Protein AF-X1EGZ9-F1 (afdb_monomer)

Foldseek 3Di:
DVVVVVVVVVVVVVVVVVVVVVVVVVVVVVVVVVVVVVVVVLVVLLVVQVVPQDPADDVVNQVVCQVQCAAPRPRHHDDPPFWDAQPPSRGIHGNSVCVSCCVPACADSHPGDRSDPVDDGRRPDPPPPPPPDDDDDDDDDDDDDDDDDDDDDDDDDD

Secondary structure (DSSP, 8-state):
-HHHHHHHHHHHHHHHHHHHHHHHHHHHHHHHHHHHHHHHHHHHHHHHHHHT--S---HHHHHHHHHHTB-TTT-PBPPTTSEEE-TTT--EEEHHHHHHHHHHT-B-TTT--BS-TTS-----------------------------------PPP-

pLDDT: mean 71.95, std 14.54, range [39.31, 91.81]

Mean predicted aligned error: 17.18 Å

InterPro domains:
  IPR011011 Zinc finger, FYVE/PHD-type [SSF57903] (34-112)
  IPR013083 Zinc finger, RING/FYVE/PHD-type [G3DSA:3.30.40.10] (58-158)

Nearest PDB structures (foldseek):
  2ep4-assembly1_A  TM=7.424E-01  e=6.362E-02  Homo sapiens
  8c6j-assembly1_CN  TM=7.848E-01  e=1.048E+00  Homo sapiens
  7b9v-assembly1_t  TM=7.130E-01  e=1.119E+00  Saccharomyces cerevisiae
  7b9v-assembly1_u  TM=6.537E-01  e=2.146E+00  Saccharomyces cerevisiae

Organism: NCBI:txid412755

Structure (mmCIF, N/CA/C/O backbone):
data_AF-X1EGZ9-F1
#
_entry.id   AF-X1EGZ9-F1
#
loop_
_atom_site.group_PDB
_atom_site.id
_atom_site.type_symbol
_atom_site.label_atom_id
_atom_site.label_alt_id
_atom_site.label_comp_id
_atom_site.label_asym_id
_atom_site.label_entity_id
_atom_site.label_seq_id
_atom_site.pdbx_PDB_ins_code
_atom_site.Cartn_x
_atom_site.Cartn_y
_atom_site.Cartn_z
_atom_site.occupancy
_atom_site.B_iso_or_equiv
_atom_site.auth_seq_id
_atom_site.auth_comp_id
_atom_site.auth_asym_id
_atom_site.auth_atom_id
_atom_site.pdbx_PDB_model_num
ATOM 1 N N . ARG A 1 1 ? -31.599 -3.665 63.445 1.00 60.41 1 ARG A N 1
ATOM 2 C CA . ARG A 1 1 ? -30.221 -3.993 62.990 1.00 60.41 1 ARG A CA 1
ATOM 3 C C . ARG A 1 1 ? -30.185 -4.431 61.522 1.00 60.41 1 ARG A C 1
ATOM 5 O O . ARG A 1 1 ? -29.309 -3.968 60.811 1.00 60.41 1 ARG A O 1
ATOM 12 N N . SER A 1 2 ? -31.147 -5.225 61.042 1.00 64.44 2 SER A N 1
ATOM 13 C CA . SER A 1 2 ? -31.169 -5.748 59.661 1.00 64.44 2 SER A CA 1
ATOM 14 C C . SER A 1 2 ? -31.383 -4.705 58.548 1.00 64.44 2 SER A C 1
ATOM 16 O O . SER A 1 2 ? -30.896 -4.895 57.442 1.00 64.44 2 SER A O 1
ATOM 18 N N . THR A 1 3 ? -32.041 -3.577 58.827 1.00 67.50 3 THR A N 1
ATOM 19 C CA . THR A 1 3 ? -32.299 -2.509 57.838 1.00 67.50 3 THR A CA 1
ATOM 20 C C . THR A 1 3 ? -31.041 -1.751 57.399 1.00 67.50 3 THR A C 1
ATOM 22 O O . THR A 1 3 ? -30.924 -1.392 56.233 1.00 67.50 3 THR A O 1
ATOM 25 N N . LEU A 1 4 ? -30.058 -1.577 58.289 1.00 70.31 4 LEU A N 1
ATOM 26 C CA . LEU A 1 4 ? -28.774 -0.939 57.956 1.00 70.31 4 LEU A CA 1
ATOM 27 C C . LEU A 1 4 ? -27.930 -1.789 56.994 1.00 70.31 4 LEU A C 1
ATOM 29 O O . LEU A 1 4 ? -27.235 -1.249 56.140 1.00 70.31 4 LEU A O 1
ATOM 33 N N . ILE A 1 5 ? -28.025 -3.117 57.101 1.00 73.88 5 ILE A N 1
ATOM 34 C CA . ILE A 1 5 ? -27.283 -4.046 56.239 1.00 73.88 5 ILE A CA 1
ATOM 35 C C . ILE A 1 5 ? -27.854 -4.022 54.816 1.00 73.88 5 ILE A C 1
ATOM 37 O O . ILE A 1 5 ? -27.090 -3.994 53.856 1.00 73.88 5 ILE A O 1
ATOM 41 N N . ILE A 1 6 ? -29.184 -3.958 54.683 1.00 77.56 6 ILE A N 1
ATOM 42 C CA . ILE A 1 6 ? -29.871 -3.892 53.385 1.00 77.56 6 ILE A CA 1
ATOM 43 C C . ILE A 1 6 ? -29.551 -2.577 52.660 1.00 77.56 6 ILE A C 1
ATOM 45 O O . ILE A 1 6 ? -29.233 -2.607 51.475 1.00 77.56 6 ILE A O 1
ATOM 49 N N . CYS A 1 7 ? -29.547 -1.437 53.362 1.00 75.19 7 CYS A N 1
ATOM 50 C CA . CYS A 1 7 ? -29.171 -0.155 52.756 1.00 75.19 7 CYS A CA 1
ATOM 51 C C . CYS A 1 7 ? -27.711 -0.135 52.278 1.00 75.19 7 CYS A C 1
ATOM 53 O O . CYS A 1 7 ? -27.449 0.321 51.168 1.00 75.19 7 CYS A O 1
ATOM 55 N N . CYS A 1 8 ? -26.767 -0.670 53.061 1.00 75.81 8 CYS A N 1
ATOM 56 C CA . CYS A 1 8 ? -25.373 -0.785 52.620 1.00 75.81 8 CYS A CA 1
ATOM 57 C C . CYS A 1 8 ? -25.222 -1.703 51.400 1.00 75.81 8 CYS A C 1
ATOM 59 O O . CYS A 1 8 ? -24.414 -1.413 50.524 1.00 75.81 8 CYS A O 1
ATOM 61 N N . TRP A 1 9 ? -26.000 -2.785 51.320 1.00 78.88 9 TRP A N 1
ATOM 62 C CA . TRP A 1 9 ? -25.983 -3.692 50.171 1.00 78.88 9 TRP A CA 1
ATOM 63 C C . TRP A 1 9 ? -26.533 -3.041 48.902 1.00 78.88 9 TRP A C 1
ATOM 65 O O . TRP A 1 9 ? -25.906 -3.137 47.852 1.00 78.88 9 TRP A O 1
ATOM 75 N N . LEU A 1 10 ? -27.665 -2.340 49.002 1.00 74.69 10 LEU A N 1
ATOM 76 C CA . LEU A 1 10 ? -28.248 -1.618 47.869 1.00 74.69 10 LEU A CA 1
ATOM 77 C C . LEU A 1 10 ? -27.339 -0.474 47.401 1.00 74.69 10 LEU A C 1
ATOM 79 O O . LEU A 1 10 ? -27.167 -0.287 46.200 1.00 74.69 10 LEU A O 1
ATOM 83 N N . TRP A 1 11 ? -26.688 0.232 48.329 1.00 76.12 11 TRP A N 1
ATOM 84 C CA . TRP A 1 11 ? -25.718 1.273 47.986 1.00 76.12 11 TRP A CA 1
ATOM 85 C C . TRP A 1 11 ? -24.454 0.697 47.330 1.00 76.12 11 TRP A C 1
ATOM 87 O O . TRP A 1 11 ? -23.978 1.234 46.334 1.00 76.12 11 TRP A O 1
ATOM 97 N N . TYR A 1 12 ? -23.949 -0.440 47.823 1.00 70.25 12 TYR A N 1
ATOM 98 C CA . TYR A 1 12 ? -22.800 -1.135 47.236 1.00 70.25 12 TYR A CA 1
ATOM 99 C C . TYR A 1 12 ? -23.101 -1.700 45.839 1.00 70.25 12 TYR A C 1
ATOM 101 O O . TYR A 1 12 ? -22.231 -1.675 44.972 1.00 70.25 12 TYR A O 1
ATOM 109 N N . LEU A 1 13 ? -24.324 -2.191 45.602 1.00 70.56 13 LEU A N 1
ATOM 110 C CA . LEU A 1 13 ? -24.755 -2.647 44.279 1.00 70.56 13 LEU A CA 1
ATOM 111 C C . LEU A 1 13 ? -24.882 -1.479 43.290 1.00 70.56 13 LEU A C 1
ATOM 113 O O . LEU A 1 13 ? -24.338 -1.587 42.194 1.00 70.56 13 LEU A O 1
ATOM 117 N N . GLY A 1 14 ? -25.477 -0.352 43.699 1.00 69.94 14 GLY A N 1
ATOM 118 C CA . GLY A 1 14 ? -25.566 0.852 42.860 1.00 69.94 14 GLY A CA 1
ATOM 119 C C . GLY A 1 14 ? -24.197 1.439 42.484 1.00 69.94 14 GLY A C 1
ATOM 120 O O . GLY A 1 14 ? -23.945 1.720 41.317 1.00 69.94 14 GLY A O 1
ATOM 121 N N . LEU A 1 15 ? -23.262 1.522 43.440 1.00 60.59 15 LEU A N 1
ATOM 122 C CA . LEU A 1 15 ? -21.874 1.954 43.189 1.00 60.59 15 LEU A CA 1
ATOM 123 C C . LEU A 1 15 ? -21.107 1.006 42.254 1.00 60.59 15 LEU A C 1
ATOM 125 O O . LEU A 1 15 ? -20.192 1.427 41.549 1.00 60.59 15 LEU A O 1
ATOM 129 N N . LYS A 1 16 ? -21.435 -0.290 42.260 1.00 60.94 16 LYS A N 1
ATOM 130 C CA . LYS A 1 16 ? -20.742 -1.281 41.431 1.00 60.94 16 LYS A CA 1
ATOM 131 C C . LYS A 1 16 ? -21.165 -1.204 39.964 1.00 60.94 16 LYS A C 1
ATOM 133 O O . LYS A 1 16 ? -20.323 -1.457 39.105 1.00 60.94 16 LYS A O 1
ATOM 138 N N . GLU A 1 17 ? -22.418 -0.853 39.679 1.00 60.88 17 GLU A N 1
ATOM 139 C CA . GLU A 1 17 ? -22.908 -0.685 38.304 1.00 60.88 17 GLU A CA 1
ATOM 140 C C . GLU A 1 17 ? -22.265 0.519 37.605 1.00 60.88 17 GLU A C 1
ATOM 142 O O . GLU A 1 17 ? -21.724 0.347 36.513 1.00 60.88 17 GLU A O 1
ATOM 147 N N . GLU A 1 18 ? -22.190 1.686 38.257 1.00 60.91 18 GLU A N 1
ATOM 148 C CA . GLU A 1 18 ? -21.580 2.896 37.670 1.00 60.91 18 GLU A CA 1
ATOM 149 C C . GLU A 1 18 ? -20.096 2.693 37.292 1.00 60.91 18 GLU A C 1
ATOM 151 O O . GLU A 1 18 ? -19.647 3.101 36.215 1.00 60.91 18 GLU A O 1
ATOM 156 N N . VAL A 1 19 ? -19.337 1.979 38.132 1.00 62.66 19 VAL A N 1
ATOM 157 C CA . VAL A 1 19 ? -17.894 1.736 37.934 1.00 62.66 19 VAL A CA 1
ATOM 158 C C . VAL A 1 19 ? -17.604 0.757 36.785 1.00 62.66 19 VAL A C 1
ATOM 160 O O . VAL A 1 19 ? -16.541 0.831 36.157 1.00 62.66 19 VAL A O 1
ATOM 163 N N . VAL A 1 20 ? -18.513 -0.183 36.497 1.00 66.56 20 VAL A N 1
ATOM 164 C CA . VAL A 1 20 ? -18.339 -1.147 35.394 1.00 66.56 20 VAL A CA 1
ATOM 165 C C . VAL A 1 20 ? -18.506 -0.450 34.045 1.00 66.56 20 VAL A C 1
ATOM 167 O O . VAL A 1 20 ? -17.638 -0.601 33.182 1.00 66.56 20 VAL A O 1
ATOM 170 N N . THR A 1 21 ? -19.541 0.377 33.892 1.00 68.31 21 THR A N 1
ATOM 171 C CA . THR A 1 21 ? -19.798 1.143 32.663 1.00 68.31 21 THR A CA 1
ATOM 172 C C . THR A 1 21 ? -18.655 2.094 32.314 1.00 68.31 21 THR A C 1
ATOM 174 O O . THR A 1 21 ? -18.174 2.104 31.180 1.00 68.31 21 THR A O 1
ATOM 177 N N . GLU A 1 22 ? -18.124 2.822 33.299 1.00 70.75 22 GLU A N 1
ATOM 178 C CA . GLU A 1 22 ? -17.038 3.782 33.072 1.00 70.75 22 GLU A CA 1
ATOM 179 C C . GLU A 1 22 ? -15.740 3.080 32.615 1.00 70.75 22 GLU A C 1
ATOM 181 O O . GLU A 1 22 ? -15.009 3.558 31.741 1.00 70.75 22 GLU A O 1
ATOM 186 N N . ARG A 1 23 ? -15.471 1.876 33.140 1.00 69.50 23 ARG A N 1
ATOM 187 C C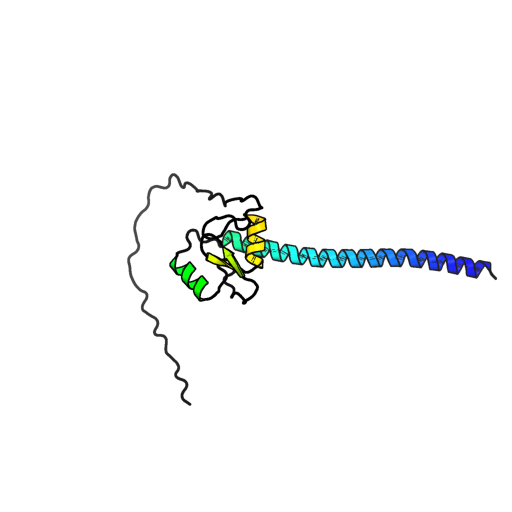A . ARG A 1 23 ? -14.314 1.061 32.741 1.00 69.50 23 ARG A CA 1
ATOM 188 C C . ARG A 1 23 ? -14.424 0.565 31.296 1.00 69.50 23 ARG A C 1
ATOM 190 O O . ARG A 1 23 ? -13.409 0.536 30.591 1.00 69.50 23 ARG A O 1
ATOM 197 N N . GLU A 1 24 ? -15.614 0.166 30.858 1.00 77.31 24 GLU A N 1
ATOM 198 C CA . GLU A 1 24 ? -15.851 -0.293 29.485 1.00 77.31 24 GLU A CA 1
ATOM 199 C C . GLU A 1 24 ? -15.735 0.852 28.473 1.00 77.31 24 GLU A C 1
ATOM 201 O O . GLU A 1 24 ? -15.055 0.698 27.453 1.00 77.31 24 GLU A O 1
ATOM 206 N N . GLU A 1 25 ? -16.260 2.036 28.793 1.00 76.00 25 GLU A N 1
ATOM 207 C CA . GLU A 1 25 ? -16.094 3.232 27.960 1.00 76.00 25 GLU A CA 1
ATOM 208 C C . GLU A 1 25 ? -14.622 3.647 27.818 1.00 76.00 25 GLU A C 1
ATOM 210 O O . GLU A 1 25 ? -14.156 3.962 26.716 1.00 76.00 25 GLU A O 1
ATOM 215 N N . ILE A 1 26 ? -13.842 3.593 28.906 1.00 76.94 26 ILE A N 1
ATOM 216 C CA . ILE A 1 26 ? -12.398 3.875 28.869 1.00 76.94 26 ILE A CA 1
ATOM 217 C C . ILE A 1 26 ? -11.666 2.860 27.979 1.00 76.94 26 ILE A C 1
ATOM 219 O O . ILE A 1 26 ? -10.759 3.246 27.227 1.00 76.94 26 ILE A O 1
ATOM 223 N N . LYS A 1 27 ? -12.048 1.577 28.038 1.00 80.88 27 LYS A N 1
ATOM 224 C CA . LYS A 1 27 ? -11.466 0.518 27.201 1.00 80.88 27 LYS A CA 1
ATOM 225 C C . LYS A 1 27 ? -11.772 0.765 25.721 1.00 80.88 27 LYS A C 1
ATOM 227 O O . LYS A 1 27 ? -10.835 0.843 24.925 1.00 80.88 27 LYS A O 1
ATOM 232 N N . PHE A 1 28 ? -13.035 1.018 25.382 1.00 8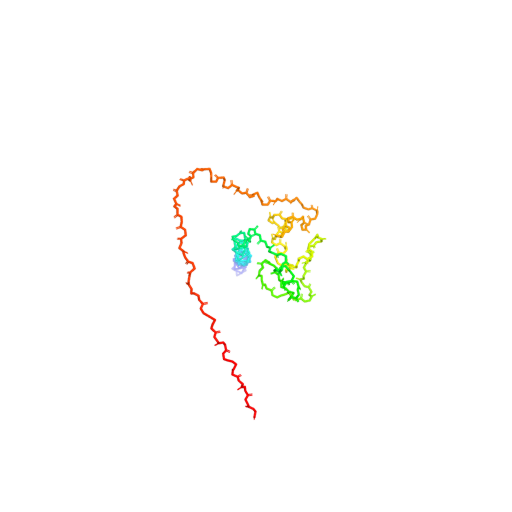0.44 28 PHE A N 1
ATOM 233 C CA . PHE A 1 28 ? -13.468 1.341 24.021 1.00 80.44 28 PHE A CA 1
ATOM 234 C C . PHE A 1 28 ? -12.774 2.601 23.473 1.00 80.44 28 PHE A C 1
ATOM 236 O O . PHE A 1 28 ? -12.268 2.618 22.348 1.00 80.44 28 PHE A O 1
ATOM 243 N N . LYS A 1 29 ? -12.654 3.656 24.292 1.00 73.56 29 LYS A N 1
ATOM 244 C CA . LYS A 1 29 ? -11.983 4.911 23.912 1.00 73.56 29 LYS A CA 1
ATOM 245 C C . LYS A 1 29 ? -10.483 4.727 23.679 1.00 73.56 29 LYS A C 1
ATOM 247 O O . LYS A 1 29 ? -9.918 5.411 22.822 1.00 73.56 29 LYS A O 1
ATOM 252 N N . ARG A 1 30 ? -9.815 3.834 24.422 1.00 68.62 30 ARG A N 1
ATOM 253 C CA . ARG A 1 30 ? -8.408 3.475 24.163 1.00 68.62 30 ARG A CA 1
ATOM 254 C C . ARG A 1 30 ? -8.265 2.723 22.849 1.00 68.62 30 ARG A C 1
ATOM 256 O O . ARG A 1 30 ? -7.417 3.101 22.047 1.00 68.62 30 ARG A O 1
ATOM 263 N N . GLU A 1 31 ? -9.105 1.724 22.621 1.00 72.62 31 GLU A N 1
ATOM 264 C CA . GLU A 1 31 ? -9.064 0.873 21.430 1.00 72.62 31 GLU A CA 1
ATOM 265 C C . GLU A 1 31 ? -9.302 1.691 20.152 1.00 72.62 31 GLU A C 1
ATOM 267 O O . GLU A 1 31 ? -8.478 1.678 19.236 1.00 72.62 31 GLU A O 1
ATOM 272 N N . LYS A 1 32 ? -10.314 2.568 20.163 1.00 75.38 32 LYS A N 1
ATOM 273 C CA . LYS A 1 32 ? -10.576 3.519 19.072 1.00 75.38 32 LYS A CA 1
ATOM 274 C C . LYS A 1 32 ? -9.384 4.445 18.788 1.00 75.38 32 LYS A C 1
ATOM 276 O O . LYS A 1 32 ? -9.097 4.736 17.631 1.00 75.38 32 LYS A O 1
ATOM 281 N N . ARG A 1 33 ? -8.649 4.887 19.821 1.00 64.38 33 ARG A N 1
ATOM 282 C CA . ARG A 1 33 ? -7.474 5.775 19.678 1.00 64.38 33 ARG A CA 1
ATOM 283 C C . ARG A 1 33 ? -6.240 5.065 19.107 1.00 64.38 33 ARG A C 1
ATOM 285 O O . ARG A 1 33 ? -5.348 5.731 18.583 1.00 64.38 33 ARG A O 1
ATOM 292 N N . VAL A 1 34 ? -6.146 3.744 19.259 1.00 71.69 34 VAL A N 1
ATOM 293 C CA . VAL A 1 34 ? -5.094 2.931 18.628 1.00 71.69 34 VAL A CA 1
ATOM 294 C C . VAL A 1 34 ? -5.406 2.753 17.144 1.00 71.69 34 VAL A C 1
ATOM 296 O O . VAL A 1 34 ? -4.543 3.027 16.317 1.00 71.69 34 VAL A O 1
ATOM 299 N N . ILE A 1 35 ? -6.655 2.413 16.812 1.00 69.06 35 ILE A N 1
ATOM 300 C CA . ILE A 1 35 ? -7.115 2.245 15.425 1.00 69.06 35 ILE A CA 1
ATOM 301 C C . ILE A 1 35 ? -6.971 3.553 14.632 1.00 69.06 35 ILE A C 1
ATOM 303 O O . ILE A 1 35 ? -6.461 3.538 13.517 1.00 69.06 35 ILE A O 1
ATOM 307 N N . LEU A 1 36 ? -7.348 4.693 15.225 1.00 72.38 36 LEU A N 1
ATOM 308 C CA . LEU A 1 36 ? -7.249 6.001 14.567 1.00 72.38 36 LEU A CA 1
ATOM 309 C C . LEU A 1 36 ? -5.800 6.351 14.189 1.00 72.38 36 LEU A C 1
ATOM 311 O O . LEU A 1 36 ? -5.540 6.749 13.060 1.00 72.38 36 LEU A O 1
ATOM 315 N N . ARG A 1 37 ? -4.843 6.118 15.099 1.00 65.88 37 ARG A N 1
ATOM 316 C CA . ARG A 1 37 ? -3.417 6.364 14.824 1.00 65.88 37 ARG A CA 1
ATOM 317 C C . ARG A 1 37 ? -2.869 5.479 13.706 1.00 65.88 37 ARG A C 1
ATOM 319 O O . ARG A 1 37 ? -2.038 5.939 12.928 1.00 65.88 37 ARG A O 1
ATOM 326 N N . ASP A 1 38 ? -3.325 4.232 13.621 1.00 68.06 38 ASP A N 1
ATOM 327 C CA . ASP A 1 38 ? -2.917 3.315 12.551 1.00 68.06 38 ASP A CA 1
ATOM 328 C C . ASP A 1 38 ? -3.503 3.737 11.188 1.00 68.06 38 ASP A C 1
ATOM 330 O O . ASP A 1 38 ? -2.830 3.665 10.158 1.00 68.06 38 ASP A O 1
ATOM 334 N N . MET A 1 39 ? -4.731 4.269 11.175 1.00 64.75 39 MET A N 1
ATOM 335 C CA . MET A 1 39 ? -5.344 4.842 9.972 1.00 64.75 39 MET A CA 1
ATOM 336 C C . MET A 1 39 ? -4.635 6.121 9.505 1.00 64.75 39 MET A C 1
ATOM 338 O O . MET A 1 39 ? -4.345 6.236 8.316 1.00 64.75 39 MET A O 1
ATOM 342 N N . ASP A 1 40 ? -4.279 7.036 10.409 1.00 70.81 40 ASP A N 1
ATOM 343 C CA . ASP A 1 40 ? -3.563 8.276 10.063 1.00 70.81 40 ASP A CA 1
ATOM 344 C C . ASP A 1 40 ? -2.165 7.990 9.477 1.00 70.81 40 ASP A C 1
ATOM 346 O O . ASP A 1 40 ? -1.746 8.587 8.477 1.00 70.81 40 ASP A O 1
ATOM 350 N N . ALA A 1 41 ? -1.450 7.010 10.042 1.00 72.12 41 ALA A N 1
ATOM 351 C CA . ALA A 1 41 ? -0.169 6.548 9.505 1.00 72.12 41 ALA A CA 1
ATOM 352 C C . ALA A 1 41 ? -0.316 5.940 8.096 1.00 72.12 41 ALA A C 1
ATOM 354 O O . ALA A 1 41 ? 0.530 6.149 7.226 1.00 72.12 41 ALA A O 1
ATOM 355 N N . ARG A 1 42 ? -1.413 5.218 7.836 1.00 69.56 42 ARG A N 1
ATOM 356 C CA . ARG A 1 42 ? -1.729 4.697 6.498 1.00 69.56 42 ARG A CA 1
ATOM 357 C C . ARG A 1 42 ? -2.062 5.812 5.504 1.00 69.56 42 ARG A C 1
ATOM 359 O O . ARG A 1 42 ? -1.590 5.750 4.372 1.00 69.56 42 ARG A O 1
ATOM 366 N N . ILE A 1 43 ? -2.824 6.827 5.913 1.00 71.44 43 ILE A N 1
ATOM 367 C CA . ILE A 1 43 ? -3.210 7.961 5.054 1.00 71.44 43 ILE A CA 1
ATOM 368 C C . ILE A 1 43 ? -1.979 8.782 4.651 1.00 71.44 43 ILE A C 1
ATOM 370 O O . ILE A 1 43 ? -1.773 9.034 3.467 1.00 71.44 43 ILE A O 1
ATOM 374 N N . SER A 1 44 ? -1.120 9.134 5.610 1.00 71.94 44 SER A N 1
ATOM 375 C CA . SER A 1 44 ? 0.126 9.869 5.332 1.00 71.94 44 SER A CA 1
ATOM 376 C C . SER A 1 44 ? 1.073 9.108 4.396 1.00 71.94 44 SER A C 1
ATOM 378 O O . SER A 1 44 ? 1.667 9.701 3.494 1.00 71.94 44 SER A O 1
ATOM 380 N N . PHE A 1 45 ? 1.172 7.782 4.544 1.00 69.56 45 PHE A N 1
ATOM 381 C CA . PHE A 1 45 ? 1.923 6.944 3.611 1.00 69.56 45 PHE A CA 1
ATOM 382 C C . PHE A 1 45 ? 1.328 7.006 2.198 1.00 69.56 45 PHE A C 1
ATOM 384 O O . PHE A 1 45 ? 2.062 7.234 1.242 1.00 69.56 45 PHE A O 1
ATOM 391 N N . ILE A 1 46 ? 0.008 6.887 2.058 1.00 66.62 46 ILE A N 1
ATOM 392 C CA . ILE A 1 46 ? -0.693 6.969 0.769 1.00 66.62 46 ILE A CA 1
ATOM 393 C C . ILE A 1 46 ? -0.462 8.314 0.070 1.00 66.62 46 ILE A C 1
ATOM 395 O O . ILE A 1 46 ? -0.185 8.345 -1.128 1.00 66.62 46 ILE A O 1
ATOM 399 N N . GLU A 1 47 ? -0.531 9.418 0.813 1.00 67.50 47 GLU A N 1
ATOM 400 C CA . GLU A 1 47 ? -0.310 10.756 0.261 1.00 67.50 47 GLU A CA 1
ATOM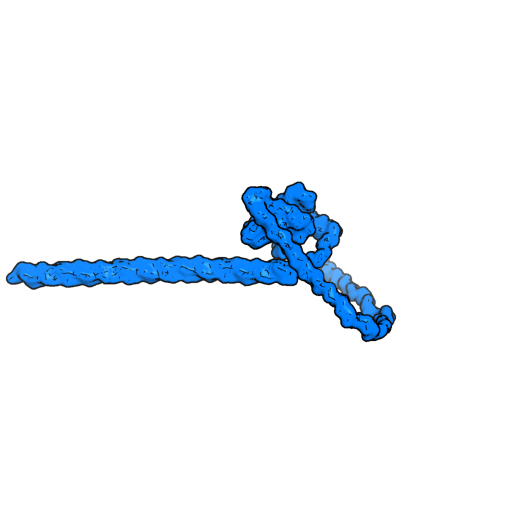 401 C C . GLU A 1 47 ? 1.132 10.944 -0.243 1.00 67.50 47 GLU A C 1
ATOM 403 O O . GLU A 1 47 ? 1.380 11.660 -1.213 1.00 67.50 47 GLU A O 1
ATOM 408 N N . SER A 1 48 ? 2.098 10.263 0.379 1.00 68.62 48 SER A N 1
ATOM 409 C CA . SER A 1 48 ? 3.480 10.242 -0.111 1.00 68.62 48 SER A CA 1
ATOM 410 C C . SER A 1 48 ? 3.635 9.435 -1.407 1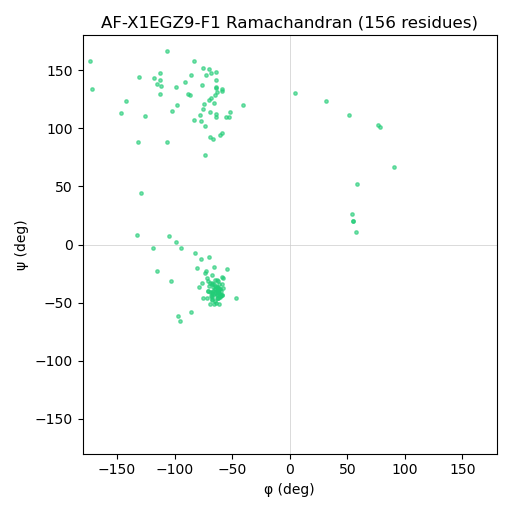.00 68.62 48 SER A C 1
ATOM 412 O O . SER A 1 48 ? 4.463 9.777 -2.256 1.00 68.62 48 SER A O 1
ATOM 414 N N . LEU A 1 49 ? 2.813 8.396 -1.597 1.00 67.69 49 LEU A N 1
ATOM 415 C CA . LEU A 1 49 ? 2.835 7.592 -2.816 1.00 67.69 49 LEU A CA 1
ATOM 416 C C . LEU A 1 49 ? 2.321 8.401 -4.001 1.00 67.69 49 LEU A C 1
ATOM 418 O O . LEU A 1 49 ? 3.020 8.505 -5.004 1.00 67.69 49 LEU A O 1
ATOM 422 N N . SER A 1 50 ? 1.147 9.025 -3.885 1.00 64.56 50 SER A N 1
ATOM 423 C CA . SER A 1 50 ? 0.559 9.789 -4.995 1.00 64.56 50 SER A CA 1
ATOM 424 C C . SER A 1 50 ? 1.463 10.929 -5.482 1.00 64.56 50 SER A C 1
ATOM 426 O O . SER A 1 50 ? 1.538 11.176 -6.682 1.00 64.56 50 SER A O 1
ATOM 428 N N . LYS A 1 51 ? 2.222 11.568 -4.580 1.00 66.50 51 LYS A N 1
ATOM 429 C CA . LYS A 1 51 ? 3.192 12.626 -4.924 1.00 66.50 51 LYS A CA 1
ATOM 430 C C . LYS A 1 51 ? 4.457 12.122 -5.624 1.00 66.50 51 LYS A C 1
ATOM 432 O O . LYS A 1 51 ? 5.129 12.912 -6.278 1.00 66.50 51 LYS A O 1
ATOM 437 N N . SER A 1 52 ? 4.815 10.849 -5.469 1.00 65.81 52 SER A N 1
ATOM 438 C CA . SER A 1 52 ? 6.098 10.303 -5.936 1.00 65.81 52 SER A CA 1
ATOM 439 C C . SER A 1 52 ? 5.995 9.450 -7.199 1.00 65.81 52 SER A C 1
ATOM 441 O O . SER A 1 52 ? 6.994 8.855 -7.602 1.00 65.81 52 SER A O 1
ATOM 443 N N . ARG A 1 53 ? 4.821 9.387 -7.845 1.00 69.06 53 ARG A N 1
ATOM 444 C CA . ARG A 1 53 ? 4.648 8.651 -9.102 1.00 69.06 53 ARG A CA 1
ATOM 445 C C . ARG A 1 53 ? 5.511 9.283 -10.202 1.00 69.06 53 ARG A C 1
ATOM 447 O O . ARG A 1 53 ? 5.209 10.406 -10.608 1.00 69.06 53 ARG A O 1
ATOM 454 N N . PRO A 1 54 ? 6.562 8.601 -10.699 1.00 68.12 54 PRO A N 1
ATOM 455 C CA . PRO A 1 54 ? 7.339 9.115 -11.818 1.00 68.12 54 PRO A CA 1
ATOM 456 C C . PRO A 1 54 ? 6.443 9.179 -13.055 1.00 68.12 54 PRO A C 1
ATOM 458 O O . PRO A 1 54 ? 5.620 8.286 -13.268 1.00 68.12 54 PRO A O 1
ATOM 461 N N . MET A 1 55 ? 6.602 10.234 -13.854 1.00 64.50 55 MET A N 1
ATOM 462 C CA . MET A 1 55 ? 5.839 10.428 -15.091 1.00 64.50 55 MET A CA 1
ATOM 463 C C . MET A 1 55 ? 6.103 9.302 -16.096 1.00 64.50 55 MET A C 1
ATOM 465 O O . MET A 1 55 ? 5.187 8.879 -16.795 1.00 64.50 55 MET A O 1
ATOM 469 N N . GLU A 1 56 ? 7.331 8.786 -16.110 1.00 67.62 56 GLU A N 1
ATOM 470 C CA . GLU A 1 56 ? 7.765 7.674 -16.945 1.00 67.62 56 GLU A CA 1
ATOM 471 C C . GLU A 1 56 ? 8.731 6.824 -16.116 1.00 67.62 56 GLU A C 1
ATOM 473 O O . GLU A 1 56 ? 9.701 7.338 -15.561 1.00 67.62 56 GLU A O 1
ATOM 478 N N . ILE A 1 57 ? 8.424 5.537 -15.965 1.00 76.44 57 ILE A N 1
ATOM 479 C CA . ILE A 1 57 ? 9.335 4.566 -15.355 1.00 76.44 57 ILE A CA 1
ATOM 480 C C . ILE A 1 57 ? 10.023 3.859 -16.515 1.00 76.44 57 ILE A C 1
ATOM 482 O O . ILE A 1 57 ? 9.342 3.251 -17.345 1.00 76.44 57 ILE A O 1
ATOM 486 N N . SER A 1 58 ? 11.351 3.958 -16.584 1.00 80.44 58 SER A N 1
ATOM 487 C CA . SER A 1 58 ? 12.109 3.315 -17.655 1.00 80.44 58 SER A CA 1
ATOM 488 C C . SER A 1 58 ? 12.060 1.784 -17.505 1.00 80.44 58 SER A C 1
ATOM 490 O O . SER A 1 58 ? 12.011 1.265 -16.382 1.00 80.44 58 SER A O 1
ATOM 492 N N . PRO A 1 59 ? 12.073 1.026 -18.615 1.00 78.00 59 PRO A N 1
ATOM 493 C CA . PRO A 1 59 ? 12.107 -0.433 -18.560 1.00 78.00 59 PRO A CA 1
ATOM 494 C C . PRO A 1 59 ? 13.376 -0.959 -17.875 1.00 78.00 59 PRO A C 1
ATOM 496 O O . PRO A 1 59 ? 13.315 -1.979 -17.187 1.00 78.00 59 PRO A O 1
ATOM 499 N N . GLU A 1 60 ? 14.498 -0.243 -17.991 1.00 79.38 60 GLU A N 1
ATOM 500 C CA . GLU A 1 60 ? 15.757 -0.589 -17.326 1.00 79.38 60 GLU A CA 1
ATOM 501 C C . GLU A 1 60 ? 15.641 -0.492 -15.796 1.00 79.38 60 GLU A C 1
ATOM 503 O O . GLU A 1 60 ? 16.157 -1.344 -15.066 1.00 79.38 60 GLU A O 1
ATOM 508 N N . GLU A 1 61 ? 14.920 0.511 -15.287 1.00 75.94 61 GLU A N 1
ATOM 509 C CA . GLU A 1 61 ? 14.645 0.622 -13.853 1.00 75.94 61 GLU A CA 1
ATOM 510 C C . GLU A 1 61 ? 13.779 -0.541 -13.363 1.00 75.94 61 GLU A C 1
ATOM 512 O O . GLU A 1 61 ? 14.057 -1.126 -12.314 1.00 75.94 61 GLU A O 1
ATOM 517 N N . ILE A 1 62 ? 12.766 -0.931 -14.141 1.00 77.06 62 ILE A N 1
ATOM 518 C CA . ILE A 1 62 ? 11.886 -2.059 -13.807 1.00 77.06 62 ILE A CA 1
ATOM 519 C C . ILE A 1 62 ? 12.691 -3.354 -13.690 1.00 77.06 62 ILE A C 1
ATOM 521 O O . ILE A 1 62 ? 12.514 -4.085 -12.710 1.00 77.06 62 ILE A O 1
ATOM 525 N N . SER A 1 63 ? 13.607 -3.619 -14.628 1.00 77.31 63 SER A N 1
ATOM 526 C CA . SER A 1 63 ? 14.464 -4.807 -14.565 1.00 77.31 63 SER A CA 1
ATOM 527 C C . SER A 1 63 ? 15.379 -4.799 -13.341 1.00 77.31 63 SER A C 1
ATOM 529 O O . SER A 1 63 ? 15.497 -5.819 -12.664 1.00 77.31 63 SER A O 1
ATOM 531 N N . LEU A 1 64 ? 15.946 -3.644 -12.974 1.00 77.69 64 LEU A N 1
ATOM 532 C CA . LEU A 1 64 ? 16.784 -3.526 -11.776 1.00 77.69 64 LEU A CA 1
ATOM 533 C C . LEU A 1 64 ? 15.994 -3.812 -10.493 1.00 77.69 64 LEU A C 1
ATOM 535 O O . LEU A 1 64 ? 16.473 -4.523 -9.606 1.00 77.69 64 LEU A O 1
ATOM 539 N N . TYR A 1 65 ? 14.772 -3.287 -10.386 1.00 78.69 65 TYR A N 1
ATOM 540 C CA . TYR A 1 65 ? 13.911 -3.552 -9.233 1.00 78.69 65 TYR A CA 1
ATOM 541 C C . TYR A 1 65 ? 13.452 -5.011 -9.170 1.00 78.69 65 TYR A C 1
ATOM 543 O O . TYR A 1 65 ? 13.336 -5.566 -8.072 1.00 78.69 65 TYR A O 1
ATOM 551 N N . HIS A 1 66 ? 13.241 -5.639 -10.327 1.00 78.75 66 HIS A N 1
ATOM 552 C CA . HIS A 1 66 ? 12.909 -7.053 -10.432 1.00 78.75 66 HIS A CA 1
ATOM 553 C C . HIS A 1 66 ? 14.071 -7.939 -9.951 1.00 78.75 66 HIS A C 1
ATOM 555 O O . HIS A 1 66 ? 13.887 -8.765 -9.057 1.00 78.75 66 HIS A O 1
ATOM 561 N N . GLU A 1 67 ? 15.286 -7.715 -10.457 1.00 78.75 67 GLU A N 1
ATOM 562 C CA . GLU A 1 67 ? 16.485 -8.476 -10.073 1.00 78.75 67 GLU A CA 1
ATOM 563 C C . GLU A 1 67 ? 16.831 -8.337 -8.587 1.00 78.75 67 GLU A C 1
ATOM 565 O O . GLU A 1 67 ? 17.227 -9.303 -7.932 1.00 78.75 67 GLU A O 1
ATOM 570 N N . GLN A 1 68 ? 16.655 -7.139 -8.027 1.00 79.06 68 GLN A N 1
ATOM 571 C CA . GLN A 1 68 ? 16.949 -6.873 -6.619 1.00 79.06 68 GLN A CA 1
ATOM 572 C C . GLN A 1 68 ? 15.813 -7.288 -5.673 1.00 79.06 68 GLN A C 1
ATOM 574 O O . GLN A 1 68 ? 15.991 -7.236 -4.451 1.00 79.06 68 GLN A O 1
ATOM 579 N N . GLY A 1 69 ? 14.651 -7.683 -6.207 1.00 83.00 69 GLY A N 1
ATOM 580 C CA . GLY A 1 69 ? 13.465 -8.000 -5.419 1.00 83.00 69 GLY A CA 1
ATOM 581 C C . GLY A 1 69 ? 13.031 -6.810 -4.565 1.00 83.00 69 GLY A C 1
ATOM 582 O O . GLY A 1 69 ? 12.900 -6.927 -3.346 1.00 83.00 69 GLY A O 1
ATOM 583 N N . ILE A 1 70 ? 12.858 -5.640 -5.177 1.00 88.00 70 ILE A N 1
ATOM 584 C CA . ILE A 1 70 ? 12.472 -4.402 -4.493 1.00 88.00 70 ILE A CA 1
ATOM 585 C C . ILE A 1 70 ? 11.066 -3.989 -4.934 1.00 88.00 70 ILE A C 1
ATOM 587 O O . ILE A 1 70 ? 10.689 -4.118 -6.093 1.00 88.00 70 ILE A O 1
ATOM 591 N N . CYS A 1 71 ? 10.267 -3.477 -3.998 1.00 89.44 71 CYS A N 1
ATOM 592 C CA . CYS A 1 71 ? 8.959 -2.918 -4.312 1.00 89.44 71 CYS A CA 1
ATOM 593 C C . CYS A 1 71 ? 9.107 -1.606 -5.092 1.00 89.44 71 CYS A C 1
ATOM 595 O O . CYS A 1 71 ? 9.683 -0.657 -4.563 1.00 89.44 71 CYS A O 1
ATOM 597 N N . ILE A 1 72 ? 8.493 -1.506 -6.275 1.00 88.31 72 ILE A N 1
ATOM 598 C CA . ILE A 1 72 ? 8.563 -0.294 -7.117 1.00 88.31 72 ILE A CA 1
ATOM 599 C C . ILE A 1 72 ? 8.020 0.969 -6.421 1.00 88.31 72 ILE A C 1
ATOM 601 O O . ILE A 1 72 ? 8.450 2.081 -6.702 1.00 88.31 72 ILE A O 1
ATOM 605 N N . VAL A 1 73 ? 7.081 0.791 -5.488 1.00 87.19 73 VAL A N 1
ATOM 606 C CA . VAL A 1 73 ? 6.344 1.878 -4.829 1.00 87.19 73 VAL A CA 1
ATOM 607 C C . VAL A 1 73 ? 7.115 2.424 -3.629 1.00 87.19 73 VAL A C 1
ATOM 609 O O . VAL A 1 73 ? 7.448 3.601 -3.580 1.00 87.19 73 VAL A O 1
ATOM 612 N N . CYS A 1 74 ? 7.429 1.569 -2.649 1.00 86.88 74 CYS A N 1
ATOM 613 C CA . CYS A 1 74 ? 8.105 1.999 -1.421 1.00 86.88 74 CYS A CA 1
ATOM 614 C C . CYS A 1 74 ? 9.631 1.854 -1.464 1.00 86.88 74 CYS A C 1
ATOM 616 O O . CYS A 1 74 ? 10.295 2.181 -0.481 1.00 86.88 74 CYS A O 1
ATOM 618 N N . LYS A 1 75 ? 10.187 1.306 -2.554 1.00 86.12 75 LYS A N 1
ATOM 619 C CA . LYS A 1 75 ? 11.618 0.992 -2.721 1.00 86.12 75 LYS A CA 1
ATOM 620 C C . LYS A 1 75 ? 12.190 0.089 -1.615 1.00 86.12 75 LYS A C 1
ATOM 622 O O . LYS A 1 75 ? 13.398 0.021 -1.407 1.00 86.12 75 LYS A O 1
ATOM 627 N N . GLY A 1 76 ? 11.321 -0.630 -0.901 1.00 85.12 76 GLY A N 1
ATOM 628 C CA . GLY A 1 76 ? 11.689 -1.572 0.153 1.00 85.12 76 GLY A CA 1
ATOM 629 C C . GLY A 1 76 ? 12.010 -2.962 -0.395 1.00 85.12 76 GLY A C 1
ATOM 630 O O . GLY A 1 76 ? 11.375 -3.418 -1.347 1.00 85.12 76 GLY A O 1
ATOM 631 N N . LYS A 1 77 ? 12.964 -3.658 0.235 1.00 86.12 77 LYS A N 1
ATOM 632 C CA . LYS A 1 77 ? 13.298 -5.051 -0.100 1.00 86.12 77 LYS A CA 1
ATOM 633 C C . LYS A 1 77 ? 12.121 -5.981 0.181 1.00 86.12 77 LYS A C 1
ATOM 635 O O . LYS A 1 77 ? 11.502 -5.920 1.246 1.00 86.12 77 LYS A O 1
ATOM 640 N N . LEU A 1 78 ? 11.845 -6.864 -0.764 1.00 85.25 78 LEU A N 1
ATOM 641 C CA . LEU A 1 78 ? 10.777 -7.841 -0.689 1.00 85.25 78 LEU A CA 1
ATOM 642 C C . LEU A 1 78 ? 11.263 -9.104 0.026 1.00 85.25 78 LEU A C 1
ATOM 644 O O . LEU A 1 78 ? 12.300 -9.675 -0.298 1.00 85.25 78 LEU A O 1
ATOM 648 N N . GLY A 1 79 ? 10.504 -9.543 1.029 1.00 76.44 79 GLY A N 1
ATOM 649 C CA . GLY A 1 79 ? 10.704 -10.849 1.658 1.00 76.44 79 GLY A CA 1
ATOM 650 C C . GLY A 1 79 ? 10.022 -11.961 0.857 1.00 76.44 79 GLY A C 1
ATOM 651 O O . GLY A 1 79 ? 9.044 -11.702 0.164 1.00 76.44 79 GLY A O 1
ATOM 652 N N . ARG A 1 80 ? 10.474 -13.213 1.019 1.00 72.06 80 ARG A N 1
ATOM 653 C CA . ARG A 1 80 ? 10.028 -14.385 0.228 1.00 72.06 80 ARG A CA 1
ATOM 654 C C . ARG A 1 80 ? 8.511 -14.653 0.196 1.00 72.06 80 ARG A C 1
ATOM 656 O O . ARG A 1 80 ? 8.062 -15.348 -0.700 1.00 72.06 80 ARG A O 1
ATOM 663 N N . PHE A 1 81 ? 7.733 -14.141 1.154 1.00 72.06 81 PHE A N 1
ATOM 664 C CA . PHE A 1 81 ? 6.327 -14.534 1.353 1.00 72.06 81 PHE A CA 1
ATOM 665 C C . PHE A 1 81 ? 5.296 -13.403 1.200 1.00 72.06 81 PHE A C 1
ATOM 667 O O . PHE A 1 81 ? 4.105 -13.656 1.330 1.00 72.06 81 PHE A O 1
ATOM 674 N N . ASN A 1 82 ? 5.713 -12.155 0.957 1.00 79.75 82 ASN A N 1
ATOM 675 C CA . ASN A 1 82 ? 4.802 -10.995 0.950 1.00 79.75 82 ASN A CA 1
ATOM 676 C C . ASN A 1 82 ? 4.959 -10.139 -0.314 1.00 79.75 82 ASN A C 1
ATOM 678 O O . ASN A 1 82 ? 5.026 -8.906 -0.236 1.00 79.75 82 ASN A O 1
ATOM 682 N N . VAL A 1 83 ? 5.045 -10.812 -1.462 1.00 88.44 83 VAL A N 1
ATOM 683 C CA . VAL A 1 83 ? 5.197 -10.197 -2.782 1.00 88.44 83 VAL A CA 1
ATOM 684 C C . VAL A 1 83 ? 3.939 -10.420 -3.592 1.00 88.44 83 VAL A C 1
ATOM 686 O O . VAL A 1 83 ? 3.389 -11.517 -3.610 1.00 88.44 83 VAL A O 1
ATOM 689 N N . PHE A 1 84 ? 3.508 -9.367 -4.263 1.00 91.38 84 PHE A N 1
ATOM 690 C CA . PHE A 1 84 ? 2.527 -9.441 -5.324 1.00 91.38 84 PHE A CA 1
ATOM 691 C C . PHE A 1 84 ? 3.193 -9.009 -6.624 1.00 91.38 84 PHE A C 1
ATOM 693 O O . PHE A 1 84 ? 3.938 -8.025 -6.647 1.00 91.38 84 PHE A O 1
ATOM 700 N N . THR A 1 85 ? 2.886 -9.728 -7.693 1.00 91.81 85 THR A N 1
ATOM 701 C CA . THR A 1 85 ? 3.402 -9.470 -9.033 1.00 91.81 85 THR A CA 1
ATOM 702 C C . THR A 1 85 ? 2.247 -9.022 -9.910 1.00 91.81 85 THR A C 1
ATOM 704 O O . THR A 1 85 ? 1.203 -9.674 -9.933 1.00 91.81 85 THR A O 1
ATOM 707 N N . CYS A 1 86 ? 2.404 -7.902 -10.616 1.00 90.88 86 CYS A N 1
ATOM 708 C CA . CYS A 1 86 ? 1.389 -7.477 -11.576 1.00 90.88 86 CYS A CA 1
ATOM 709 C C . CYS A 1 86 ? 1.288 -8.499 -12.721 1.00 90.88 86 CYS A C 1
ATOM 711 O O . CYS A 1 86 ? 2.308 -8.766 -13.350 1.00 90.88 86 CYS A O 1
ATOM 713 N N . PRO A 1 87 ? 0.086 -8.999 -13.067 1.00 88.75 87 PRO A N 1
ATOM 714 C CA . PRO A 1 87 ? -0.071 -10.045 -14.081 1.00 88.75 87 PRO A CA 1
ATOM 715 C C . PRO A 1 87 ? 0.217 -9.584 -15.519 1.00 88.75 87 PRO A C 1
ATOM 717 O O . PRO A 1 87 ? 0.264 -10.416 -16.417 1.00 88.75 87 PRO A O 1
ATOM 720 N N . LYS A 1 88 ? 0.358 -8.272 -15.766 1.00 90.12 88 LYS A N 1
ATOM 721 C CA . LYS A 1 88 ? 0.596 -7.730 -17.117 1.00 90.12 88 LYS A CA 1
ATOM 722 C C . LYS A 1 88 ? 2.034 -7.307 -17.389 1.00 90.12 88 LYS A C 1
ATOM 724 O O . LYS A 1 88 ? 2.443 -7.315 -18.543 1.00 90.12 88 LYS A O 1
ATOM 729 N N . CYS A 1 89 ? 2.756 -6.847 -16.371 1.00 88.38 89 CYS A N 1
ATOM 730 C CA . CYS A 1 89 ? 4.083 -6.250 -16.551 1.00 88.38 89 CYS A CA 1
ATOM 731 C C . CYS A 1 89 ? 5.133 -6.795 -15.579 1.00 88.38 89 CYS A C 1
ATOM 733 O O . CYS A 1 89 ? 6.203 -6.207 -15.472 1.00 88.38 89 CYS A O 1
ATOM 735 N N . ASP A 1 90 ? 4.800 -7.843 -14.820 1.00 88.56 90 ASP A N 1
ATOM 736 C CA . ASP A 1 90 ? 5.696 -8.565 -13.907 1.00 88.56 90 ASP A CA 1
ATOM 737 C C . ASP A 1 90 ? 6.411 -7.703 -12.852 1.00 88.56 90 ASP A C 1
ATOM 739 O O . ASP A 1 90 ? 7.401 -8.095 -12.239 1.00 88.56 90 ASP A O 1
ATOM 743 N N . VAL A 1 91 ? 5.876 -6.513 -12.579 1.00 89.25 91 VAL A N 1
ATOM 744 C CA . VAL A 1 91 ? 6.425 -5.599 -11.574 1.00 89.25 91 VAL A CA 1
ATOM 745 C C . VAL A 1 91 ? 6.070 -6.089 -10.178 1.00 89.25 91 VAL A C 1
ATOM 747 O O . VAL A 1 91 ? 4.920 -6.455 -9.905 1.00 89.25 91 VAL A O 1
ATOM 750 N N . PHE A 1 92 ? 7.046 -6.023 -9.271 1.00 91.31 92 PHE A N 1
ATOM 751 C CA . PHE A 1 92 ? 6.865 -6.444 -7.893 1.00 91.31 92 PHE A CA 1
ATOM 752 C C . PHE A 1 92 ? 6.403 -5.334 -6.950 1.00 91.31 92 PHE A C 1
ATOM 754 O O . PHE A 1 92 ? 6.905 -4.203 -6.917 1.00 91.31 92 PHE A O 1
ATOM 761 N N . TYR A 1 93 ? 5.494 -5.728 -6.069 1.00 91.38 93 TYR A N 1
ATOM 762 C CA . TYR A 1 93 ? 4.939 -4.906 -5.014 1.00 91.38 93 TYR A CA 1
ATOM 763 C C . TYR A 1 93 ? 4.994 -5.650 -3.682 1.00 91.38 93 TYR A C 1
ATOM 765 O O . TYR A 1 93 ? 4.770 -6.858 -3.611 1.00 91.38 93 TYR A O 1
ATOM 773 N N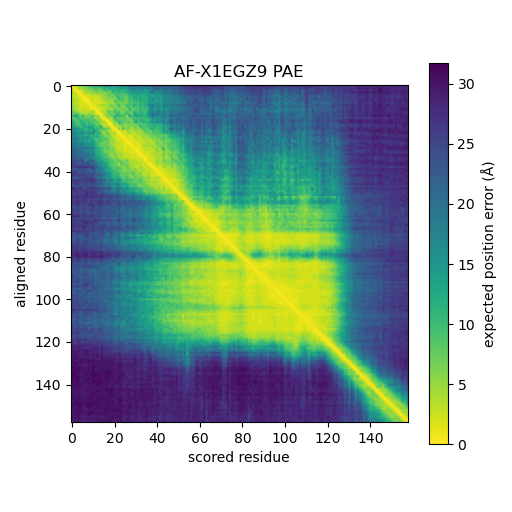 . CYS A 1 94 ? 5.237 -4.925 -2.590 1.00 91.50 94 CYS A N 1
ATOM 774 C CA . CYS A 1 94 ? 5.002 -5.490 -1.267 1.00 91.50 94 CYS A CA 1
ATOM 775 C C . CYS A 1 94 ? 3.496 -5.523 -0.976 1.00 91.50 94 CYS A C 1
ATOM 777 O O . CYS A 1 94 ? 2.749 -4.657 -1.443 1.00 91.50 94 CYS A O 1
ATOM 779 N N . LYS A 1 95 ? 3.062 -6.471 -0.140 1.00 90.31 95 LYS A N 1
ATOM 780 C CA . LYS A 1 95 ? 1.652 -6.632 0.260 1.00 90.31 95 LYS A CA 1
ATOM 781 C C . LYS A 1 95 ? 0.975 -5.314 0.668 1.00 90.31 95 LYS A C 1
ATOM 783 O O . LYS A 1 95 ? -0.104 -4.999 0.183 1.00 90.31 95 LYS A O 1
ATOM 788 N N . LYS A 1 96 ? 1.651 -4.502 1.489 1.00 89.69 96 LYS A N 1
ATOM 789 C CA . LYS A 1 96 ? 1.127 -3.206 1.959 1.00 89.69 96 LYS A CA 1
ATOM 790 C C . LYS A 1 96 ? 0.878 -2.219 0.816 1.00 89.69 96 LYS A C 1
ATOM 792 O O . LYS A 1 96 ? -0.116 -1.504 0.836 1.00 89.69 96 LYS A O 1
ATOM 797 N N . CYS A 1 97 ? 1.781 -2.173 -0.167 1.00 89.94 97 CYS A N 1
ATOM 798 C CA . CYS A 1 97 ? 1.642 -1.271 -1.308 1.00 89.94 97 CYS A CA 1
ATOM 799 C C . CYS A 1 97 ? 0.517 -1.727 -2.235 1.00 89.94 97 CYS A C 1
ATOM 801 O O . CYS A 1 97 ? -0.261 -0.891 -2.669 1.00 89.94 97 CYS A O 1
ATOM 803 N N . VAL A 1 98 ? 0.370 -3.031 -2.485 1.00 91.12 98 VAL A N 1
ATOM 804 C CA . VAL A 1 98 ? -0.765 -3.533 -3.277 1.00 91.12 98 VAL A CA 1
ATOM 805 C C . VAL A 1 98 ? -2.090 -3.266 -2.607 1.00 91.12 98 VAL A C 1
ATOM 807 O O . VAL A 1 98 ? -2.995 -2.778 -3.271 1.00 91.12 98 VAL A O 1
ATOM 810 N N . GLU A 1 99 ? -2.216 -3.539 -1.309 1.00 91.25 99 GLU A N 1
ATOM 811 C CA . GLU A 1 99 ? -3.452 -3.257 -0.578 1.00 91.25 99 GLU A CA 1
ATOM 812 C C . GLU A 1 99 ? -3.809 -1.767 -0.651 1.00 91.25 99 GLU A C 1
ATOM 814 O O . GLU A 1 99 ? -4.957 -1.421 -0.926 1.00 91.25 99 GLU A O 1
ATOM 819 N N . ALA A 1 100 ? -2.822 -0.883 -0.476 1.00 89.38 100 ALA A N 1
ATOM 820 C CA . ALA A 1 100 ? -3.022 0.555 -0.616 1.00 89.38 100 ALA A CA 1
ATOM 821 C C . ALA A 1 100 ? -3.469 0.934 -2.038 1.00 89.38 100 ALA A C 1
ATOM 823 O O . ALA A 1 100 ? -4.498 1.585 -2.196 1.00 89.38 100 ALA A O 1
ATOM 824 N N . LEU A 1 101 ? -2.751 0.483 -3.072 1.00 88.56 101 LEU A N 1
ATOM 825 C CA . LEU A 1 101 ? -3.081 0.794 -4.466 1.00 88.56 101 LEU A CA 1
ATOM 826 C C . LEU A 1 101 ? -4.447 0.251 -4.881 1.00 88.56 101 LEU A C 1
ATOM 828 O O . LEU A 1 101 ? -5.210 0.960 -5.532 1.00 88.56 101 LEU A O 1
ATOM 832 N N . THR A 1 102 ? -4.778 -0.966 -4.453 1.00 90.19 102 THR A N 1
ATOM 833 C CA . THR A 1 102 ? -6.062 -1.625 -4.728 1.00 90.19 102 THR A CA 1
ATOM 834 C C . THR A 1 102 ? -7.235 -0.839 -4.146 1.00 90.19 102 THR A C 1
ATOM 836 O O . THR A 1 102 ? -8.290 -0.753 -4.767 1.00 90.19 102 THR A O 1
ATOM 839 N N . ASN A 1 103 ? -7.062 -0.243 -2.965 1.00 88.31 103 ASN A N 1
ATOM 840 C CA . ASN A 1 103 ? -8.120 0.524 -2.306 1.00 88.31 103 ASN A CA 1
ATOM 841 C C . ASN A 1 103 ? -8.271 1.956 -2.848 1.00 88.31 103 ASN A C 1
ATOM 843 O O . ASN A 1 103 ? -9.320 2.564 -2.646 1.00 88.31 103 ASN A O 1
ATOM 847 N N . LEU A 1 104 ? -7.246 2.498 -3.512 1.00 84.94 104 LEU A N 1
ATOM 848 C CA . LEU A 1 104 ? -7.243 3.874 -4.020 1.00 84.94 104 LEU A CA 1
ATOM 849 C C . LEU A 1 104 ? -7.666 3.955 -5.486 1.00 84.94 104 LEU A C 1
ATOM 851 O O . LEU A 1 104 ? -8.704 4.529 -5.813 1.00 84.94 104 LEU A O 1
ATOM 855 N N . GLU A 1 105 ? -6.843 3.381 -6.361 1.00 85.38 105 GLU A N 1
ATOM 856 C CA . GLU A 1 105 ? -6.963 3.495 -7.821 1.00 85.38 105 GLU A CA 1
ATOM 857 C C . GLU A 1 105 ? -7.267 2.141 -8.468 1.00 85.38 105 GLU A C 1
ATOM 859 O O . GLU A 1 105 ? -7.800 2.073 -9.577 1.00 85.38 105 GLU A O 1
ATOM 864 N N . ASN A 1 106 ? -6.928 1.056 -7.768 1.00 90.75 106 ASN A N 1
ATOM 865 C CA . ASN A 1 106 ? -6.926 -0.307 -8.276 1.00 90.75 106 ASN A CA 1
ATOM 866 C C . ASN A 1 106 ? -6.105 -0.483 -9.562 1.00 90.75 106 ASN A C 1
ATOM 868 O O . ASN A 1 106 ? -6.357 -1.389 -10.343 1.00 90.75 106 ASN A O 1
ATOM 872 N N . ALA A 1 107 ? -5.101 0.363 -9.788 1.00 90.06 107 ALA A N 1
ATOM 873 C CA . ALA A 1 107 ? -4.292 0.353 -10.998 1.00 90.06 107 ALA A CA 1
ATOM 874 C C . ALA A 1 107 ? -2.819 0.058 -10.688 1.00 90.06 107 ALA A C 1
ATOM 876 O O . ALA A 1 107 ? -2.259 0.507 -9.685 1.00 90.06 107 ALA A O 1
ATOM 877 N N . CYS A 1 108 ? -2.172 -0.692 -11.576 1.00 90.06 108 CYS A N 1
ATOM 878 C CA . CYS A 1 108 ? -0.739 -0.915 -11.557 1.00 90.06 108 CYS A CA 1
ATOM 879 C C . CYS A 1 108 ? -0.015 0.416 -11.763 1.00 90.06 108 CYS A C 1
ATOM 881 O O . CYS A 1 108 ? -0.284 1.152 -12.711 1.00 90.06 108 CYS A O 1
ATOM 883 N N . TRP A 1 109 ? 0.963 0.678 -10.899 1.00 86.94 109 TRP A N 1
ATOM 884 C CA . TRP A 1 109 ? 1.760 1.904 -10.923 1.00 86.94 109 TRP A CA 1
ATOM 885 C C . TRP A 1 109 ? 2.500 2.132 -12.250 1.00 86.94 109 TRP A C 1
ATOM 887 O O . TRP A 1 109 ? 2.732 3.278 -12.631 1.00 86.94 109 TRP A O 1
ATOM 897 N N . VAL A 1 110 ? 2.842 1.043 -12.950 1.00 86.94 110 VAL A N 1
ATOM 898 C CA . VAL A 1 110 ? 3.603 1.057 -14.206 1.00 86.94 110 VAL A CA 1
ATOM 899 C C . VAL A 1 110 ? 2.674 0.979 -15.418 1.00 86.94 110 VAL A C 1
ATOM 901 O O . VAL A 1 110 ? 2.632 1.903 -16.218 1.00 86.94 110 VAL A O 1
ATOM 904 N N . CYS A 1 111 ? 1.898 -0.101 -15.553 1.00 87.50 111 CYS A N 1
ATOM 905 C CA . CYS A 1 111 ? 1.120 -0.365 -16.770 1.00 87.50 111 CYS A CA 1
ATOM 906 C C . CYS A 1 111 ? -0.362 0.039 -16.690 1.00 87.50 111 CYS A C 1
ATOM 908 O O . CYS A 1 111 ? -1.113 -0.226 -17.626 1.00 87.50 111 CYS A O 1
ATOM 910 N N . ASN A 1 112 ? -0.815 0.630 -15.577 1.00 87.81 112 ASN A N 1
ATOM 911 C CA . ASN A 1 112 ? -2.218 1.000 -15.324 1.00 87.81 112 ASN A CA 1
ATOM 912 C C . ASN A 1 112 ? -3.234 -0.157 -15.402 1.00 87.81 112 ASN A C 1
ATOM 914 O O . ASN A 1 112 ? -4.440 0.075 -15.372 1.00 87.81 112 ASN A O 1
ATOM 918 N N . ALA A 1 113 ? -2.773 -1.408 -15.473 1.00 89.69 113 ALA A N 1
ATOM 919 C CA . ALA A 1 113 ? -3.633 -2.582 -15.429 1.00 89.69 113 ALA A CA 1
ATOM 920 C C . ALA A 1 113 ? -4.360 -2.702 -14.082 1.00 89.69 113 ALA A C 1
ATOM 922 O O . ALA A 1 113 ? -3.769 -2.336 -13.065 1.00 89.69 113 ALA A O 1
ATOM 923 N N . PRO A 1 114 ? -5.583 -3.255 -14.039 1.00 90.81 114 PRO A N 1
ATOM 924 C CA . PRO A 1 114 ? -6.241 -3.537 -12.772 1.00 90.81 114 PRO A CA 1
ATOM 925 C C . PRO A 1 114 ? -5.383 -4.485 -11.924 1.00 90.81 114 PRO A C 1
ATOM 927 O O . PRO A 1 114 ? -4.883 -5.489 -12.433 1.00 90.81 114 PRO A O 1
ATOM 930 N N . LEU A 1 115 ? -5.180 -4.147 -10.648 1.00 91.06 115 LEU A N 1
ATOM 931 C CA . LEU A 1 115 ? -4.496 -5.035 -9.697 1.00 91.06 115 LEU A CA 1
ATOM 932 C C . LEU A 1 115 ? -5.438 -6.136 -9.202 1.00 91.06 115 LEU A C 1
ATOM 934 O O . LEU A 1 115 ? -5.014 -7.272 -9.010 1.00 91.06 115 LEU A O 1
ATOM 938 N N . ASP A 1 116 ? -6.708 -5.785 -9.025 1.00 89.25 116 ASP A N 1
ATOM 939 C CA . ASP A 1 116 ? -7.795 -6.678 -8.653 1.00 89.25 116 ASP A CA 1
ATOM 940 C C . ASP A 1 116 ? -8.921 -6.544 -9.686 1.00 89.25 116 ASP A C 1
ATOM 942 O O . ASP A 1 116 ? -9.584 -5.509 -9.773 1.00 89.25 116 ASP A O 1
ATOM 946 N N . GLU A 1 117 ? -9.137 -7.586 -10.488 1.00 86.06 117 GLU A N 1
ATOM 947 C CA . GLU A 1 117 ? -10.163 -7.592 -11.540 1.00 86.06 117 GLU A CA 1
ATOM 948 C C . GLU A 1 117 ? -11.592 -7.530 -10.982 1.00 86.06 117 GLU A C 1
ATOM 950 O O . GLU A 1 117 ? -12.514 -7.1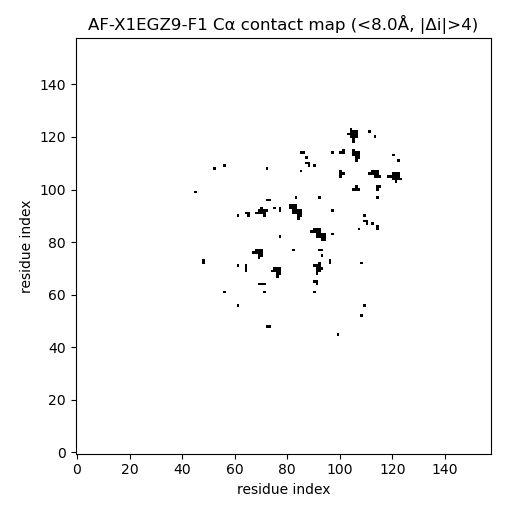31 -11.690 1.00 86.06 117 GLU A O 1
ATOM 955 N N . SER A 1 118 ? -11.787 -7.872 -9.704 1.00 88.31 118 SER A N 1
ATOM 956 C CA . SER A 1 118 ? -13.104 -7.820 -9.062 1.00 88.31 118 SER A CA 1
ATOM 957 C C . SER A 1 118 ? -13.543 -6.402 -8.680 1.00 88.31 118 SER A C 1
ATOM 959 O O . SER A 1 118 ? -14.711 -6.183 -8.352 1.00 88.31 118 SER A O 1
ATOM 961 N N . LYS A 1 119 ? -12.625 -5.426 -8.715 1.00 85.19 119 LYS A N 1
ATOM 962 C CA . LYS A 1 119 ? -12.870 -4.050 -8.269 1.00 85.19 119 LYS A CA 1
ATOM 963 C C . LYS A 1 119 ? -12.848 -3.057 -9.432 1.00 85.19 119 LYS A C 1
ATOM 965 O O . LYS A 1 119 ? -12.061 -3.203 -10.368 1.00 85.19 119 LYS A O 1
ATOM 970 N N . PRO A 1 120 ? -13.652 -1.980 -9.366 1.00 81.75 120 PRO A N 1
ATOM 971 C CA . PRO A 1 120 ? -13.603 -0.929 -10.371 1.00 81.75 120 PRO A CA 1
ATOM 972 C C . PRO A 1 120 ? -12.238 -0.233 -10.348 1.00 81.75 120 PRO A C 1
ATOM 974 O O . PRO A 1 120 ? -11.706 0.092 -9.287 1.00 81.75 120 PRO A O 1
ATOM 977 N N . THR A 1 121 ? -11.672 0.003 -11.527 1.00 81.06 121 THR A N 1
ATOM 978 C CA . THR A 1 121 ? -10.426 0.755 -11.704 1.00 81.06 121 THR A CA 1
ATOM 979 C C . THR A 1 121 ? -10.740 2.239 -11.846 1.00 81.06 121 THR A C 1
ATOM 981 O O . THR A 1 121 ? -11.570 2.633 -12.665 1.00 81.06 121 THR A O 1
ATOM 984 N N . LYS A 1 122 ? -10.063 3.081 -11.062 1.00 74.94 122 LYS A N 1
ATOM 985 C CA . LYS A 1 122 ? -10.040 4.533 -11.259 1.00 74.94 122 LYS A CA 1
ATOM 986 C C . LYS A 1 122 ? -8.668 4.888 -11.824 1.00 74.94 122 LYS A C 1
ATOM 988 O O . LYS A 1 122 ? -7.755 5.137 -11.040 1.00 74.94 122 LYS A O 1
ATOM 993 N N . PRO A 1 123 ? -8.479 4.867 -13.155 1.00 65.56 123 PRO A N 1
ATOM 994 C CA . PRO A 1 123 ? -7.213 5.296 -13.727 1.00 65.56 123 PRO A CA 1
ATOM 995 C C . PRO A 1 123 ? -6.942 6.746 -13.311 1.00 65.56 123 PRO A C 1
ATOM 997 O O . PRO A 1 123 ? -7.839 7.590 -13.386 1.00 65.56 123 PRO A O 1
ATOM 1000 N N . TYR A 1 124 ? -5.717 7.029 -12.857 1.00 61.09 124 TYR A N 1
ATOM 1001 C CA . TYR A 1 124 ? -5.271 8.390 -12.571 1.00 61.09 124 TYR A CA 1
ATOM 1002 C C . TYR A 1 124 ? -5.471 9.244 -13.826 1.00 61.09 124 TYR A C 1
ATOM 1004 O O . TYR A 1 124 ? -4.804 9.049 -14.845 1.00 61.09 124 TYR A O 1
ATOM 1012 N N . LYS A 1 125 ? -6.437 10.165 -13.775 1.00 55.88 125 LYS A N 1
ATOM 1013 C CA . LYS A 1 125 ? -6.687 11.106 -14.863 1.00 55.88 125 LYS A CA 1
ATOM 1014 C C . LYS A 1 125 ? -5.557 12.125 -14.808 1.00 55.88 125 LYS A C 1
ATOM 1016 O O . LYS A 1 125 ? -5.551 12.995 -13.940 1.00 55.88 125 LYS A O 1
ATOM 1021 N N . LYS A 1 126 ? -4.576 11.972 -15.699 1.00 53.62 126 LYS A N 1
ATOM 1022 C CA . LYS A 1 126 ? -3.533 12.970 -15.933 1.00 53.62 126 LYS A CA 1
ATOM 1023 C C . LYS A 1 126 ? -4.257 14.288 -16.203 1.00 53.62 126 LYS A C 1
ATOM 1025 O O . LYS A 1 126 ? -4.950 14.412 -17.208 1.00 53.62 126 LYS A O 1
ATOM 1030 N N . VAL A 1 127 ? -4.178 15.237 -15.272 1.00 46.03 127 VAL A N 1
ATOM 1031 C CA . VAL A 1 127 ? -4.526 16.620 -15.588 1.00 46.03 127 VAL A CA 1
ATOM 1032 C C . VAL A 1 127 ? -3.407 17.068 -16.509 1.00 46.03 127 VAL A C 1
ATOM 1034 O O . VAL A 1 127 ? -2.320 17.423 -16.062 1.00 46.03 127 VAL A O 1
ATOM 1037 N N . GLU A 1 128 ? -3.632 16.911 -17.808 1.00 48.12 128 GLU A N 1
ATOM 1038 C CA . GLU A 1 128 ? -2.870 17.612 -18.821 1.00 48.12 128 GLU A CA 1
ATOM 1039 C C . GLU A 1 128 ? -3.128 19.089 -18.552 1.00 48.12 128 GLU A C 1
ATOM 1041 O O . GLU A 1 128 ? -4.156 19.645 -18.933 1.00 48.12 128 GLU A O 1
ATOM 1046 N N . ILE A 1 129 ? -2.235 19.716 -17.790 1.00 43.84 129 ILE A N 1
ATOM 1047 C CA . ILE A 1 129 ? -2.117 21.162 -17.827 1.00 43.84 129 ILE A CA 1
ATOM 1048 C C . ILE A 1 129 ? -1.596 21.429 -19.235 1.00 43.84 129 ILE A C 1
ATOM 1050 O O . ILE A 1 129 ? -0.394 21.350 -19.487 1.00 43.84 129 ILE A O 1
ATOM 1054 N N . ALA A 1 130 ? -2.520 21.633 -20.172 1.00 41.31 130 ALA A N 1
ATOM 1055 C CA . ALA A 1 130 ? -2.226 22.296 -21.422 1.00 41.31 130 ALA A CA 1
ATOM 1056 C C . ALA A 1 130 ? -1.703 23.679 -21.030 1.00 41.31 130 ALA A C 1
ATOM 1058 O O . ALA A 1 130 ? -2.467 24.583 -20.696 1.00 41.31 130 ALA A O 1
ATOM 1059 N N . VAL A 1 131 ? -0.380 23.813 -20.967 1.00 47.16 131 VAL A N 1
ATOM 1060 C CA . VAL A 1 131 ? 0.266 25.119 -20.972 1.00 47.16 131 VAL A CA 1
ATOM 1061 C C . VAL A 1 131 ? 0.133 25.618 -22.409 1.00 47.16 131 VAL A C 1
ATOM 1063 O O . VAL A 1 131 ? 1.049 25.493 -23.214 1.00 47.16 131 VAL A O 1
ATOM 1066 N N . GLU A 1 132 ? -1.061 26.091 -22.762 1.00 46.53 132 GLU A N 1
ATOM 1067 C CA . GLU A 1 132 ? -1.234 26.951 -23.924 1.00 46.53 132 GLU A CA 1
ATOM 1068 C C . GLU A 1 132 ? -0.718 28.341 -23.545 1.00 46.53 132 GLU A C 1
ATOM 1070 O O . GLU A 1 132 ? -1.256 28.998 -22.655 1.00 46.53 132 GLU A O 1
ATOM 1075 N N . GLY A 1 133 ? 0.339 28.774 -24.234 1.00 48.97 133 GLY A N 1
ATOM 1076 C CA . GLY A 1 133 ? 0.674 30.188 -24.367 1.00 48.97 133 GLY A CA 1
ATOM 1077 C C . GLY A 1 133 ? 1.611 30.775 -23.315 1.00 48.97 133 GLY A C 1
ATOM 1078 O O . GLY A 1 133 ? 1.226 31.692 -22.598 1.00 48.97 133 GLY A O 1
ATOM 1079 N N . ILE A 1 134 ? 2.872 30.339 -23.303 1.00 48.47 134 ILE A N 1
ATOM 1080 C CA . ILE A 1 134 ? 3.994 31.279 -23.150 1.00 48.47 134 ILE A CA 1
ATOM 1081 C C . ILE A 1 134 ? 5.005 30.921 -24.242 1.00 48.47 134 ILE A C 1
ATOM 1083 O O . ILE A 1 134 ? 5.866 30.062 -24.056 1.00 48.47 134 ILE A O 1
ATOM 1087 N N . GLU A 1 135 ? 4.827 31.531 -25.413 1.00 54.22 135 GLU A N 1
ATOM 1088 C CA . GLU A 1 135 ? 5.907 31.687 -26.384 1.00 54.22 135 GLU A CA 1
ATOM 1089 C C . GLU A 1 135 ? 6.878 32.758 -25.856 1.00 54.22 135 GLU A C 1
ATOM 1091 O O . GLU A 1 135 ? 6.465 33.718 -25.205 1.00 54.22 135 GLU A O 1
ATOM 1096 N N . ASP A 1 136 ? 8.159 32.545 -26.157 1.00 53.62 136 ASP A N 1
ATOM 1097 C CA . ASP A 1 136 ? 9.309 33.438 -25.979 1.00 53.62 136 ASP A CA 1
ATOM 1098 C C . ASP A 1 136 ? 9.896 33.593 -24.562 1.00 53.62 136 ASP A C 1
ATOM 1100 O O . ASP A 1 136 ? 9.422 34.363 -23.731 1.00 53.62 136 ASP A O 1
ATOM 1104 N N . LEU A 1 137 ? 11.033 32.928 -24.307 1.00 47.47 137 LEU A N 1
ATOM 1105 C CA . LEU A 1 137 ? 12.355 33.586 -24.279 1.00 47.47 137 LEU A CA 1
ATOM 1106 C C . LEU A 1 137 ? 13.509 32.555 -24.113 1.00 47.47 137 LEU A C 1
ATOM 1108 O O . LEU A 1 137 ? 13.272 31.428 -23.678 1.00 47.47 137 LEU A O 1
ATOM 1112 N N . PRO A 1 138 ? 14.750 32.904 -24.514 1.00 47.59 138 PRO A N 1
ATOM 1113 C CA . PRO A 1 138 ? 15.632 32.010 -25.257 1.00 47.59 138 PRO A CA 1
ATOM 1114 C C . PRO A 1 138 ? 16.820 31.428 -24.472 1.00 47.59 138 PRO A C 1
ATOM 1116 O O . PRO A 1 138 ? 17.199 31.898 -23.404 1.00 47.59 138 PRO A O 1
ATOM 1119 N N . ASP A 1 139 ? 17.402 30.415 -25.120 1.00 45.94 139 ASP A N 1
ATOM 1120 C CA . ASP A 1 139 ? 18.785 29.925 -25.125 1.00 45.94 139 ASP A CA 1
ATOM 1121 C C . ASP A 1 139 ? 19.531 29.616 -23.811 1.00 45.94 139 ASP A C 1
ATOM 1123 O O . ASP A 1 139 ? 19.998 30.476 -23.071 1.00 45.94 139 ASP A O 1
ATOM 1127 N N . LYS A 1 140 ? 19.756 28.303 -23.643 1.00 48.50 140 LYS A N 1
ATOM 1128 C CA . LYS A 1 140 ? 21.035 27.632 -23.331 1.00 48.50 140 LYS A CA 1
ATOM 1129 C C . LYS A 1 140 ? 22.057 28.411 -22.476 1.00 48.50 140 LYS A C 1
ATOM 1131 O O . LYS A 1 140 ? 22.697 29.338 -22.964 1.00 48.50 140 LYS A O 1
ATOM 1136 N N . PRO A 1 141 ? 22.465 27.824 -21.339 1.00 39.31 141 PRO A N 1
ATOM 1137 C CA . PRO A 1 141 ? 23.854 27.895 -20.905 1.00 39.31 141 PRO A CA 1
ATOM 1138 C C . PRO A 1 141 ? 24.565 26.574 -21.215 1.00 39.31 141 PRO A C 1
ATOM 1140 O O . PRO A 1 141 ? 24.209 25.512 -20.708 1.00 39.31 141 PRO A O 1
ATOM 1143 N N . SER A 1 142 ? 25.540 26.699 -22.113 1.00 47.88 142 SER A N 1
ATOM 1144 C CA . SER A 1 142 ? 26.783 25.933 -22.267 1.00 47.88 142 SER A CA 1
ATOM 1145 C C . SER A 1 142 ? 27.038 24.730 -21.346 1.00 47.88 142 SER A C 1
ATOM 1147 O O . SER A 1 142 ? 27.067 24.846 -20.121 1.00 47.88 142 SER A O 1
ATOM 1149 N N . GLU A 1 143 ? 27.400 23.615 -21.988 1.00 50.06 143 GLU A N 1
ATOM 1150 C CA . GLU A 1 143 ? 28.346 22.627 -21.467 1.00 50.06 143 GLU A CA 1
ATOM 1151 C C . GLU A 1 143 ? 29.528 23.314 -20.767 1.00 50.06 143 GLU A C 1
ATOM 1153 O O . GLU A 1 143 ? 30.264 24.046 -21.418 1.00 50.06 143 GLU A O 1
ATOM 1158 N N . GLU A 1 144 ? 29.743 23.043 -19.477 1.00 49.44 144 GLU A N 1
ATOM 1159 C CA . GLU A 1 144 ? 31.076 22.767 -18.933 1.00 49.44 144 GLU A CA 1
ATOM 1160 C C . GLU A 1 144 ? 31.022 22.285 -17.469 1.00 49.44 144 GLU A C 1
ATOM 1162 O O . GLU A 1 144 ? 30.389 22.879 -16.605 1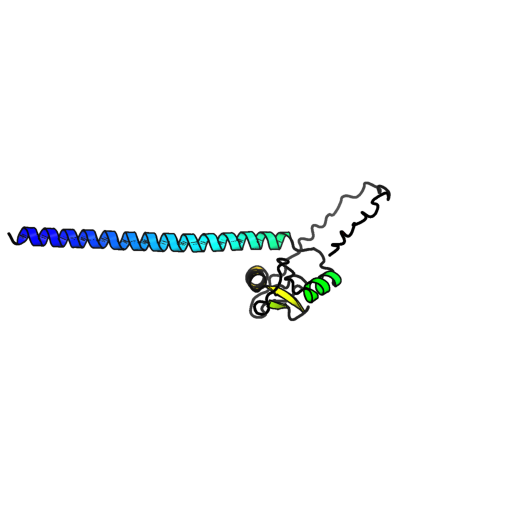.00 49.44 144 GLU A O 1
ATOM 1167 N N . MET A 1 145 ? 31.790 21.220 -17.212 1.00 40.97 145 MET A N 1
ATOM 1168 C CA . MET A 1 145 ? 32.296 20.741 -15.917 1.00 40.97 145 MET A CA 1
ATOM 1169 C C . MET A 1 145 ? 31.372 19.953 -14.967 1.00 40.97 145 MET A C 1
ATOM 1171 O O . MET A 1 145 ? 30.771 20.499 -14.052 1.00 40.97 145 MET A O 1
ATOM 1175 N N . MET A 1 146 ? 31.533 18.621 -14.967 1.00 48.22 146 MET A N 1
ATOM 1176 C CA . MET A 1 146 ? 31.843 17.930 -13.705 1.00 48.22 146 MET A CA 1
ATOM 1177 C C . MET A 1 146 ? 32.760 16.719 -13.942 1.00 48.22 146 MET A C 1
ATOM 1179 O O . MET A 1 146 ? 32.406 15.746 -14.602 1.00 48.22 146 MET A O 1
ATOM 1183 N N . LYS A 1 147 ? 33.990 16.813 -13.424 1.00 59.41 147 LYS A N 1
ATOM 1184 C CA . LYS A 1 147 ? 35.037 15.780 -13.495 1.00 59.41 147 LYS A CA 1
ATOM 1185 C C . LYS A 1 147 ? 34.683 14.573 -12.605 1.00 59.41 147 LYS A C 1
ATOM 1187 O O . LYS A 1 147 ? 34.063 14.759 -11.558 1.00 59.41 147 LYS A O 1
ATOM 1192 N N . PRO A 1 148 ? 35.139 13.352 -12.942 1.00 54.28 148 PRO A N 1
ATOM 1193 C CA . PRO A 1 148 ? 34.875 12.157 -12.145 1.00 54.28 148 PRO A CA 1
ATOM 1194 C C . PRO A 1 148 ? 35.605 12.194 -10.793 1.00 54.28 148 PRO A C 1
ATOM 1196 O O . PRO A 1 148 ? 36.832 12.320 -10.721 1.00 54.28 148 PRO A O 1
ATOM 1199 N N . HIS A 1 149 ? 34.849 12.020 -9.707 1.00 51.47 149 HIS A N 1
ATOM 1200 C CA . HIS A 1 149 ? 35.395 11.774 -8.375 1.00 51.47 149 HIS A CA 1
ATOM 1201 C C . HIS A 1 149 ? 36.042 10.381 -8.326 1.00 51.47 149 HIS A C 1
ATOM 1203 O O . HIS A 1 149 ? 35.377 9.351 -8.425 1.00 51.47 149 HIS A O 1
ATOM 1209 N N . LYS A 1 150 ? 37.366 10.352 -8.149 1.00 52.75 150 LYS A N 1
ATOM 1210 C CA . LYS A 1 150 ? 38.145 9.132 -7.902 1.00 52.75 150 LYS A CA 1
ATOM 1211 C C . LYS A 1 150 ? 37.727 8.514 -6.564 1.00 52.75 150 LYS A C 1
ATOM 1213 O O . LYS A 1 150 ? 38.063 9.045 -5.50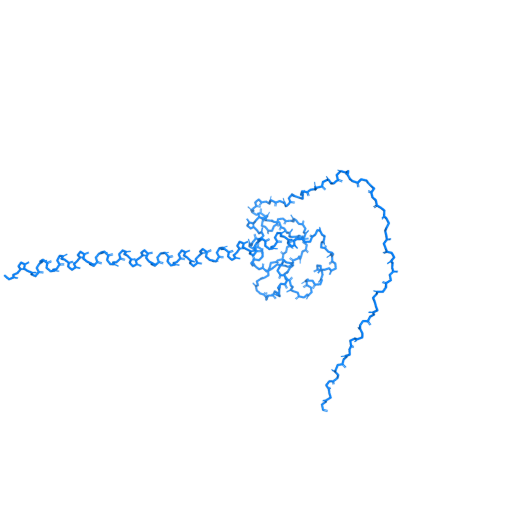6 1.00 52.75 150 LYS A O 1
ATOM 1218 N N . ASN A 1 151 ? 37.046 7.373 -6.611 1.00 52.06 151 ASN A N 1
ATOM 1219 C CA . ASN A 1 151 ? 36.756 6.561 -5.435 1.00 52.06 151 ASN A CA 1
ATOM 1220 C C . ASN A 1 151 ? 38.016 5.761 -5.049 1.00 52.06 151 ASN A C 1
ATOM 1222 O O . ASN A 1 151 ? 38.466 4.889 -5.794 1.00 52.06 151 ASN A O 1
ATOM 1226 N N . LYS A 1 152 ? 38.642 6.090 -3.913 1.00 56.94 152 LYS A N 1
ATOM 1227 C CA . LYS A 1 152 ? 39.798 5.347 -3.392 1.00 56.94 152 LYS A CA 1
ATOM 1228 C C . LYS A 1 152 ? 39.300 4.129 -2.616 1.00 56.94 152 LYS A C 1
ATOM 1230 O O . LYS A 1 152 ? 38.839 4.253 -1.485 1.00 56.94 152 LYS A O 1
ATOM 1235 N N . HIS A 1 153 ? 39.468 2.951 -3.211 1.00 46.84 153 HIS A N 1
ATOM 1236 C CA . HIS A 1 153 ? 39.461 1.670 -2.509 1.00 46.84 153 HIS A CA 1
ATOM 1237 C C . HIS A 1 153 ? 40.438 1.713 -1.321 1.00 46.84 153 HIS A C 1
ATOM 1239 O O . HIS A 1 153 ? 41.655 1.768 -1.510 1.00 46.84 153 HIS A O 1
ATOM 1245 N N . LYS A 1 154 ? 39.923 1.631 -0.091 1.00 52.66 154 LYS A N 1
ATOM 1246 C CA . LYS A 1 154 ? 40.717 1.182 1.058 1.00 52.66 154 LYS A CA 1
ATOM 1247 C C . LYS A 1 154 ? 40.842 -0.339 0.967 1.00 52.66 154 LYS A C 1
ATOM 1249 O O . LYS A 1 154 ? 39.880 -1.061 1.207 1.00 52.66 154 LYS A O 1
ATOM 1254 N N . LYS A 1 155 ? 42.032 -0.814 0.589 1.00 56.12 155 LYS A N 1
ATOM 1255 C CA . LYS A 1 155 ? 42.458 -2.197 0.829 1.00 56.12 155 LYS A CA 1
ATOM 1256 C C . LYS A 1 155 ? 42.586 -2.394 2.340 1.00 56.12 155 LYS A C 1
ATOM 1258 O O . LYS A 1 155 ? 43.367 -1.696 2.979 1.00 56.12 155 LYS A O 1
ATOM 1263 N N . TYR A 1 156 ? 41.842 -3.349 2.885 1.00 47.19 156 TYR A N 1
ATOM 1264 C CA . TYR A 1 156 ? 42.214 -4.005 4.132 1.00 47.19 156 TYR A CA 1
ATOM 1265 C C . TYR A 1 156 ? 43.374 -4.954 3.813 1.00 47.19 156 TYR A C 1
ATOM 1267 O O . TYR A 1 156 ? 43.241 -5.815 2.943 1.00 47.19 156 TYR A O 1
ATOM 1275 N N . VAL A 1 157 ? 44.515 -4.757 4.471 1.00 56.19 157 VAL A N 1
ATOM 1276 C CA . VAL A 1 157 ? 45.604 -5.738 4.521 1.00 56.19 157 VAL A CA 1
ATOM 1277 C C . VAL A 1 157 ? 45.473 -6.477 5.848 1.00 56.19 157 VAL A C 1
ATOM 1279 O O . VAL A 1 157 ? 45.154 -5.868 6.870 1.00 56.19 157 VAL A O 1
ATOM 1282 N N . LYS A 1 158 ? 45.620 -7.793 5.754 1.00 53.56 158 LYS A N 1
ATOM 1283 C CA . LYS A 1 158 ? 45.569 -8.784 6.822 1.00 53.56 158 LYS A CA 1
ATOM 1284 C C . LYS A 1 158 ? 46.973 -9.008 7.366 1.00 53.56 158 LYS A C 1
ATOM 1286 O O . LYS A 1 158 ? 47.908 -8.909 6.539 1.00 53.56 158 LYS A O 1
#

Solvent-accessible surface area (backbone atoms only — not comparable to full-atom values): 10068 Å² total; per-residue (Å²): 120,70,67,62,56,52,52,53,50,55,50,53,52,55,58,51,54,60,56,52,55,54,52,51,52,54,50,53,56,50,53,53,56,54,54,49,53,55,50,52,55,50,49,56,52,51,57,53,49,72,74,63,64,66,95,73,79,54,70,68,56,53,51,52,32,55,77,66,39,24,13,76,84,79,67,42,77,53,5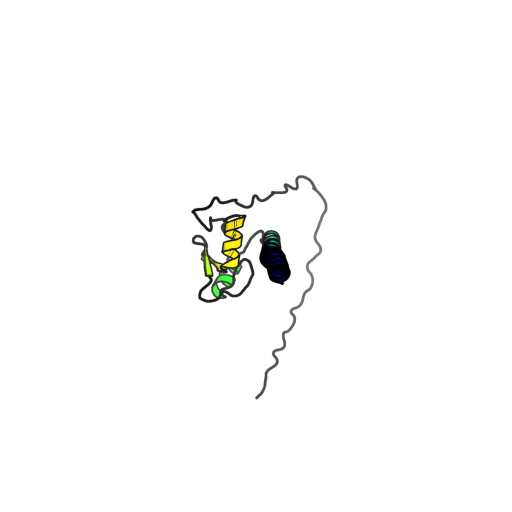6,100,87,45,68,44,63,42,94,87,75,69,49,42,30,34,52,71,56,47,55,51,36,50,73,71,28,9,36,36,94,84,80,60,45,63,71,44,88,91,51,80,63,48,74,84,76,77,79,76,77,76,81,78,82,83,79,87,87,83,81,85,85,74,93,79,88,83,80,85,82,83,81,79,81,80,78,84,81,131

Radius of gyration: 29.83 Å; Cα contacts (8 Å, |Δi|>4): 101; chains: 1; bounding box: 78×48×89 Å

Sequence (158 aa):
RSTLIICCWLWYLGLKEEVVTEREEIKFKREKRVILRDMDARISFIESLSKSRPMEISPEEISLYHEQGICIVCKGKLGRFNVFTCPKCDVFYCKKCVEALTNLENACWVCNAPLDESKPTKPYKKVEIAVEGIEDLPDKPSEEMMKPHKNKHKKYVK